Protein AF-A0A947GTU7-F1 (afdb_monomer_lite)

Foldseek 3Di:
DDDDPDDDDDPDLVVQVVCVLVVVDDGDDDCLVCVVCCVVVSDPDDVVVCVVCPDPDDDDDDDDPPDDDPVVVVVVVVVVVVVVVSVVVVVVVVVVVVVVVVVVVVVVVVVPDD

pLDDT: mean 80.49, std 14.53, range [40.09, 96.19]

Secondary structure (DSSP, 8-state):
-PPPS-----SSHHHHHHHHHTTS------HHHHHHHHHTTSS---HHHHHHT-----------SS---HHHHHHHHHHHHHHHHHHHHHHHHHHHHHHHHHHHHHHHHHTS--

Sequence (114 aa):
AVRPRSIMRFNQYEQVIQAALAGQGVALGRVALVEPMLADGRLAALPHFMAEHAADAAYWLIRTPTETHLDVDAVVVWIRREAAQLVTAMEVQAAEQSASRSVEASSARGRRKR

Structure (mmCIF, N/CA/C/O backbone):
data_AF-A0A947GTU7-F1
#
_entry.id   AF-A0A947GTU7-F1
#
loop_
_atom_site.group_PDB
_atom_site.id
_atom_site.type_symbol
_atom_site.label_atom_id
_atom_site.label_alt_id
_atom_site.label_comp_id
_atom_site.label_asym_id
_atom_site.label_entity_id
_atom_site.label_seq_id
_atom_site.pdbx_PDB_ins_code
_atom_site.Cartn_x
_atom_site.Cartn_y
_atom_site.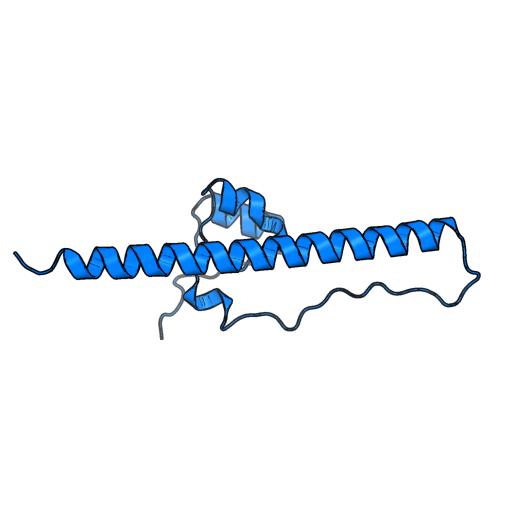Cartn_z
_atom_site.occupancy
_atom_site.B_iso_or_equiv
_atom_site.auth_seq_id
_atom_site.auth_comp_id
_atom_site.auth_asym_id
_atom_site.auth_atom_id
_atom_site.pdbx_PDB_model_num
ATOM 1 N N . ALA A 1 1 ? 1.975 6.499 27.153 1.00 60.81 1 ALA A N 1
ATOM 2 C CA . ALA A 1 1 ? 2.205 5.622 25.986 1.00 60.81 1 ALA A CA 1
ATOM 3 C C . ALA A 1 1 ? 1.382 4.348 26.150 1.00 60.81 1 ALA A C 1
ATOM 5 O O . ALA A 1 1 ? 1.500 3.704 27.187 1.00 60.81 1 ALA A O 1
ATOM 6 N N . VAL A 1 2 ? 0.522 4.017 25.183 1.00 73.75 2 VAL A N 1
ATOM 7 C CA . VAL A 1 2 ? -0.229 2.748 25.173 1.00 73.75 2 VAL A CA 1
ATOM 8 C C . VAL A 1 2 ? 0.730 1.634 24.747 1.00 73.75 2 VAL A C 1
ATOM 10 O O . VAL A 1 2 ? 1.451 1.798 23.768 1.00 73.75 2 VAL A O 1
ATOM 13 N N . ARG A 1 3 ? 0.781 0.522 25.491 1.00 75.06 3 ARG A N 1
ATOM 14 C CA . ARG A 1 3 ? 1.582 -0.660 25.129 1.00 75.06 3 ARG A CA 1
ATOM 15 C C . ARG A 1 3 ? 0.668 -1.740 24.541 1.00 75.06 3 ARG A C 1
ATOM 17 O O . ARG A 1 3 ? -0.412 -1.953 25.096 1.00 75.06 3 ARG A O 1
ATOM 24 N N . PRO A 1 4 ? 1.063 -2.419 23.450 1.00 81.06 4 PRO A N 1
ATOM 25 C CA . PRO A 1 4 ? 0.254 -3.487 22.876 1.00 81.06 4 PRO A CA 1
ATOM 26 C C . PRO A 1 4 ? 0.150 -4.661 23.855 1.00 81.06 4 PRO A C 1
ATOM 28 O O . PRO A 1 4 ? 1.131 -5.027 24.501 1.00 81.06 4 PRO A O 1
ATOM 31 N N . ARG A 1 5 ? -1.041 -5.267 23.953 1.00 86.25 5 ARG A N 1
ATOM 32 C CA . ARG A 1 5 ? -1.283 -6.450 24.800 1.00 86.25 5 ARG A CA 1
ATOM 33 C C . ARG A 1 5 ? -0.507 -7.678 24.305 1.00 86.25 5 ARG A C 1
ATOM 35 O O . ARG A 1 5 ? -0.093 -8.499 25.113 1.00 86.25 5 ARG A O 1
ATOM 42 N N . SER A 1 6 ? -0.333 -7.805 22.991 1.00 88.75 6 SER A N 1
ATOM 43 C CA . SER A 1 6 ? 0.449 -8.851 22.327 1.00 88.75 6 SER A CA 1
ATOM 44 C C . SER A 1 6 ? 0.859 -8.373 20.929 1.00 88.75 6 SER A C 1
ATOM 46 O O . SER A 1 6 ? 0.208 -7.489 20.371 1.00 88.75 6 SER A O 1
ATOM 48 N N . ILE A 1 7 ? 1.932 -8.941 20.369 1.00 90.81 7 ILE A N 1
ATOM 49 C CA . ILE A 1 7 ? 2.386 -8.689 18.994 1.00 90.81 7 ILE A CA 1
ATOM 50 C C . ILE A 1 7 ? 2.504 -10.032 18.277 1.00 90.81 7 ILE A C 1
ATOM 52 O O . ILE A 1 7 ? 3.359 -10.848 18.623 1.00 90.81 7 ILE A O 1
ATOM 56 N N . MET A 1 8 ? 1.682 -10.230 17.248 1.00 92.00 8 MET A N 1
ATOM 57 C CA . MET A 1 8 ? 1.758 -11.388 16.361 1.00 92.00 8 MET A CA 1
ATOM 58 C C . MET A 1 8 ? 2.678 -11.070 15.181 1.00 92.00 8 MET A C 1
ATOM 60 O O . MET A 1 8 ? 2.602 -9.984 14.608 1.00 92.00 8 MET A O 1
ATOM 64 N N . ARG A 1 9 ? 3.571 -11.999 14.835 1.00 92.38 9 ARG A N 1
ATOM 65 C CA . ARG A 1 9 ? 4.507 -11.845 13.718 1.00 92.38 9 ARG A CA 1
ATOM 66 C C . ARG A 1 9 ? 4.266 -12.939 12.700 1.00 92.38 9 ARG A C 1
ATOM 68 O O . ARG A 1 9 ? 4.188 -14.110 13.057 1.00 92.38 9 ARG A O 1
ATOM 75 N N . PHE A 1 10 ? 4.206 -12.532 11.445 1.00 93.12 10 PHE A N 1
ATOM 76 C CA . PHE A 1 10 ? 4.075 -13.420 10.305 1.00 93.12 10 PHE A CA 1
ATOM 77 C C . PHE A 1 10 ? 5.218 -13.164 9.336 1.00 93.12 10 PHE A C 1
ATOM 79 O O . PHE A 1 10 ? 5.738 -12.052 9.262 1.00 93.12 10 PHE A O 1
ATOM 86 N N . ASN A 1 11 ? 5.592 -14.197 8.587 1.00 92.50 11 ASN A N 1
ATOM 87 C CA . ASN A 1 11 ? 6.597 -14.073 7.534 1.00 92.50 11 ASN A CA 1
ATOM 88 C C . ASN A 1 11 ? 5.987 -13.577 6.212 1.00 92.50 11 ASN A C 1
ATOM 90 O O . ASN A 1 11 ? 6.698 -13.095 5.340 1.00 92.50 11 ASN A O 1
ATOM 94 N N . GLN A 1 12 ? 4.669 -13.719 6.049 1.00 93.50 12 GLN A N 1
ATOM 95 C CA . GLN A 1 12 ? 3.963 -13.369 4.823 1.00 93.50 12 GLN A CA 1
ATOM 96 C C . GLN A 1 12 ? 2.982 -12.234 5.078 1.00 93.50 12 GLN A C 1
ATOM 98 O O . GLN A 1 12 ? 2.211 -12.274 6.038 1.00 93.50 12 GLN A O 1
ATOM 103 N N . TYR A 1 13 ? 2.985 -11.247 4.185 1.00 92.00 13 TYR A N 1
ATOM 104 C CA . TYR A 1 13 ? 2.106 -10.083 4.278 1.00 92.00 13 TYR A CA 1
ATOM 105 C C . TYR A 1 13 ? 0.624 -10.481 4.295 1.00 92.00 13 TYR A C 1
ATOM 107 O O . TYR A 1 13 ? -0.127 -10.021 5.152 1.00 92.00 13 TYR A O 1
ATOM 115 N N . GLU A 1 14 ? 0.230 -11.421 3.434 1.00 92.88 14 GLU A N 1
ATOM 116 C CA . GLU A 1 14 ? -1.143 -11.935 3.374 1.00 92.88 14 GLU A CA 1
ATOM 117 C C . GLU A 1 14 ? -1.631 -12.473 4.723 1.00 92.88 14 GLU A C 1
ATOM 119 O O . GLU A 1 14 ? -2.753 -12.197 5.133 1.00 92.88 14 GLU A O 1
ATOM 124 N N . GLN A 1 15 ? -0.779 -13.177 5.474 1.00 95.19 15 GLN A N 1
ATOM 125 C CA . GLN A 1 15 ? -1.158 -13.711 6.786 1.00 95.19 15 GLN A CA 1
ATOM 126 C C . GLN A 1 15 ? -1.457 -12.595 7.797 1.00 95.19 15 GLN A C 1
ATOM 128 O O . GLN A 1 15 ? -2.381 -12.728 8.598 1.00 95.19 15 GLN A O 1
ATOM 133 N N . VAL A 1 16 ? -0.723 -11.477 7.727 1.00 95.12 16 VAL A N 1
ATOM 134 C CA . VAL A 1 16 ? -0.983 -10.288 8.554 1.00 95.12 16 VAL A CA 1
ATOM 135 C C . VAL A 1 16 ? -2.364 -9.712 8.234 1.00 95.12 16 VAL A C 1
ATOM 137 O O . VAL A 1 16 ? -3.136 -9.408 9.144 1.00 95.12 16 VAL A O 1
ATOM 140 N N . ILE A 1 17 ? -2.693 -9.587 6.945 1.00 94.88 17 ILE A N 1
ATOM 141 C CA . ILE A 1 17 ? -3.969 -9.017 6.498 1.00 94.88 17 ILE A CA 1
ATOM 142 C C . ILE A 1 17 ? -5.140 -9.934 6.843 1.00 94.88 17 ILE A C 1
ATOM 144 O O . ILE A 1 17 ? -6.141 -9.463 7.378 1.00 94.88 17 ILE A O 1
ATOM 148 N N . GLN A 1 18 ? -5.001 -11.244 6.638 1.00 94.94 18 GLN A N 1
ATOM 149 C CA . GLN A 1 18 ? -6.029 -12.210 7.025 1.00 94.94 18 GLN A CA 1
ATOM 150 C C . GLN A 1 18 ? -6.276 -12.217 8.538 1.00 94.94 18 GLN A C 1
ATOM 152 O O . GLN A 1 18 ? -7.425 -12.285 8.967 1.00 94.94 18 GLN A O 1
ATOM 157 N N . ALA A 1 19 ? -5.234 -12.074 9.363 1.00 95.44 19 ALA A N 1
ATOM 158 C CA . ALA A 1 19 ? -5.404 -11.954 10.810 1.00 95.44 19 ALA A CA 1
ATOM 159 C C . ALA A 1 19 ? -6.189 -10.686 11.198 1.00 95.44 19 ALA A C 1
ATOM 161 O O . ALA A 1 19 ? -7.057 -10.743 12.071 1.00 95.44 19 ALA A O 1
ATOM 162 N N . ALA A 1 20 ? -5.930 -9.557 10.528 1.00 95.56 20 ALA A N 1
ATOM 163 C CA . ALA A 1 20 ? -6.670 -8.314 10.744 1.00 95.56 20 ALA A CA 1
ATOM 164 C C . ALA A 1 20 ? -8.144 -8.448 10.333 1.00 95.56 20 ALA A C 1
ATOM 166 O O . ALA A 1 20 ? -9.032 -8.104 11.110 1.00 95.56 20 ALA A O 1
ATOM 167 N N . LEU A 1 21 ? -8.401 -9.024 9.155 1.00 95.19 21 LEU A N 1
ATOM 168 C CA . LEU A 1 21 ? -9.751 -9.324 8.667 1.00 95.19 21 LEU A CA 1
ATOM 169 C C . LEU A 1 21 ? -10.512 -10.271 9.606 1.00 95.19 21 LEU A C 1
ATOM 171 O O . LEU A 1 21 ? -11.710 -10.110 9.807 1.00 95.19 21 LEU A O 1
ATOM 175 N N . ALA A 1 22 ? -9.816 -11.233 10.217 1.00 95.62 22 ALA A N 1
ATOM 176 C CA . ALA A 1 22 ? -10.372 -12.151 11.209 1.00 95.62 22 ALA A CA 1
ATOM 177 C C . ALA A 1 22 ? -10.545 -11.525 12.610 1.00 95.62 22 ALA A C 1
ATOM 179 O O . ALA A 1 22 ? -10.849 -12.238 13.568 1.00 95.62 22 ALA A O 1
ATOM 180 N N . GLY A 1 23 ? -10.315 -10.216 12.763 1.00 93.81 23 GLY A N 1
ATOM 181 C CA . GLY A 1 23 ? -10.504 -9.497 14.023 1.00 93.81 23 GLY A CA 1
ATOM 182 C C . GLY A 1 23 ? -9.439 -9.778 15.086 1.00 93.81 23 GLY A C 1
ATOM 183 O O . GLY A 1 23 ? -9.651 -9.474 16.258 1.00 93.81 23 GLY A O 1
ATOM 184 N N . GLN A 1 24 ? -8.283 -10.336 14.712 1.00 93.62 24 GLN A N 1
ATOM 185 C CA . GLN A 1 24 ? -7.197 -10.644 15.655 1.00 93.62 24 GLN A CA 1
ATOM 186 C C . GLN A 1 24 ? -6.419 -9.398 16.114 1.00 93.62 24 GLN A C 1
ATOM 188 O O . GLN A 1 24 ? -5.531 -9.498 16.961 1.00 93.62 24 GLN A O 1
ATOM 193 N N . GLY A 1 25 ? -6.738 -8.216 15.577 1.00 92.25 25 GLY A N 1
ATOM 194 C CA . GLY A 1 25 ? -6.172 -6.943 16.007 1.00 92.25 25 GLY A CA 1
ATOM 195 C C . GLY A 1 25 ? -5.991 -5.953 14.862 1.00 92.25 25 GLY A C 1
ATOM 196 O O . GLY A 1 25 ? -6.721 -5.975 13.875 1.00 92.25 25 GLY A O 1
ATOM 197 N N . VAL A 1 26 ? -4.999 -5.077 15.018 1.00 91.88 26 VAL A N 1
ATOM 198 C CA . VAL A 1 26 ? -4.610 -4.072 14.021 1.00 91.88 26 VAL A CA 1
ATOM 199 C C . VAL A 1 26 ? -3.366 -4.535 13.270 1.00 91.88 26 VAL A C 1
ATOM 201 O O . VAL A 1 26 ? -2.454 -5.110 13.865 1.00 91.88 26 VAL A O 1
ATOM 204 N N . ALA A 1 27 ? -3.320 -4.265 11.969 1.00 92.25 27 ALA A N 1
ATOM 205 C CA . ALA A 1 27 ? -2.194 -4.601 11.108 1.00 92.25 27 ALA A CA 1
ATOM 206 C C . ALA A 1 27 ? -1.534 -3.342 10.548 1.00 92.25 27 ALA A C 1
ATOM 208 O O . ALA A 1 27 ? -2.212 -2.384 10.177 1.00 92.25 27 ALA A O 1
ATOM 209 N N . LEU A 1 28 ? -0.207 -3.380 10.427 1.00 88.94 28 LEU A N 1
ATOM 210 C CA . LEU A 1 28 ? 0.517 -2.433 9.590 1.00 88.94 28 LEU A CA 1
ATOM 211 C C . LEU A 1 28 ? 0.406 -2.909 8.137 1.00 88.94 28 LEU A C 1
ATOM 213 O O . LEU A 1 28 ? 0.926 -3.967 7.780 1.00 88.94 28 LEU A O 1
ATOM 217 N N . GLY A 1 29 ? -0.325 -2.150 7.325 1.00 87.25 29 GLY A N 1
ATOM 218 C CA . GLY A 1 29 ? -0.656 -2.497 5.947 1.00 87.25 29 GLY A CA 1
ATOM 219 C C . GLY A 1 29 ? -0.110 -1.498 4.934 1.00 87.25 29 GLY A C 1
ATOM 220 O O . GLY A 1 29 ? 0.245 -0.370 5.266 1.00 87.25 29 GLY A O 1
ATOM 221 N N . ARG A 1 30 ? -0.077 -1.920 3.673 1.00 87.00 30 ARG A N 1
ATOM 222 C CA . ARG A 1 30 ? 0.275 -1.093 2.526 1.00 87.00 30 ARG A CA 1
ATOM 223 C C . ARG A 1 30 ? -1.020 -0.723 1.835 1.00 87.00 30 ARG A C 1
ATOM 225 O O . ARG A 1 30 ? -1.667 -1.603 1.281 1.00 87.00 30 ARG A O 1
ATOM 232 N N . VAL A 1 31 ? -1.389 0.555 1.892 1.00 85.31 31 VAL A N 1
ATOM 233 C CA . VAL A 1 31 ? -2.709 1.037 1.450 1.00 85.31 31 VAL A CA 1
ATOM 234 C C . VAL A 1 31 ? -3.056 0.529 0.049 1.00 85.31 31 VAL A C 1
ATOM 236 O O . VAL A 1 31 ? -4.117 -0.052 -0.121 1.00 85.31 31 VAL A O 1
ATOM 239 N N . ALA A 1 32 ? -2.119 0.608 -0.900 1.00 83.44 32 ALA A N 1
ATOM 240 C CA . ALA A 1 32 ? -2.318 0.134 -2.273 1.00 83.44 32 ALA A CA 1
ATOM 241 C C . ALA A 1 32 ? -2.714 -1.354 -2.400 1.00 83.44 32 ALA A C 1
ATOM 243 O O . ALA A 1 32 ? -3.321 -1.734 -3.391 1.00 83.44 32 ALA A O 1
ATOM 244 N N . LEU A 1 33 ? -2.374 -2.205 -1.425 1.00 87.94 33 LEU A N 1
ATOM 245 C CA . LEU A 1 33 ? -2.693 -3.640 -1.451 1.00 87.94 33 LEU A CA 1
ATOM 246 C C . LEU A 1 33 ? -4.002 -3.980 -0.731 1.00 87.94 33 LEU A C 1
ATOM 248 O O . LEU A 1 33 ? -4.559 -5.051 -0.949 1.00 87.94 33 LEU A O 1
ATOM 252 N N . VAL A 1 34 ? -4.478 -3.095 0.144 1.00 91.00 34 VAL A N 1
ATOM 253 C CA . VAL A 1 34 ? -5.692 -3.311 0.948 1.00 91.00 34 VAL A CA 1
ATOM 254 C C . VAL A 1 34 ? -6.822 -2.358 0.573 1.00 91.00 34 VAL A C 1
ATOM 256 O O . VAL A 1 34 ? -7.869 -2.393 1.210 1.00 91.00 34 VAL A O 1
ATOM 259 N N . GLU A 1 35 ? -6.628 -1.527 -0.452 1.00 88.94 35 GLU A N 1
ATOM 260 C CA . GLU A 1 35 ? -7.602 -0.540 -0.919 1.00 88.94 35 GLU A CA 1
ATOM 261 C C . GLU A 1 35 ? -8.991 -1.150 -1.155 1.00 88.94 35 GLU A C 1
ATOM 263 O O . GLU A 1 35 ? -9.930 -0.638 -0.544 1.00 88.94 35 GLU A O 1
ATOM 268 N N . PRO A 1 36 ? -9.151 -2.301 -1.842 1.00 89.50 36 PRO A N 1
ATOM 269 C CA . PRO A 1 36 ? -10.483 -2.866 -2.049 1.00 89.50 36 PRO A CA 1
ATOM 270 C C . PRO A 1 36 ? -11.153 -3.265 -0.731 1.00 89.50 36 PRO A C 1
ATOM 272 O O . PRO A 1 36 ? -12.352 -3.111 -0.544 1.00 89.50 36 PRO A O 1
ATOM 275 N N . MET A 1 37 ? -10.365 -3.732 0.241 1.00 92.69 37 MET A N 1
ATOM 276 C CA . MET A 1 37 ? -10.874 -4.106 1.562 1.00 92.69 37 MET A CA 1
ATOM 277 C C . MET A 1 37 ? -11.258 -2.884 2.404 1.00 92.69 37 MET A C 1
ATOM 279 O O . MET A 1 37 ? -12.138 -2.993 3.257 1.00 92.69 37 MET A O 1
ATOM 283 N N . LEU A 1 38 ? -10.592 -1.745 2.189 1.00 90.69 38 LEU A N 1
ATOM 284 C CA . LEU A 1 38 ? -10.954 -0.464 2.793 1.00 90.69 38 LEU A CA 1
ATOM 285 C C . LEU A 1 38 ? -12.226 0.098 2.146 1.00 90.69 38 LEU A C 1
ATOM 287 O O . LEU A 1 38 ? -13.118 0.536 2.868 1.00 90.69 38 LEU A O 1
ATOM 291 N N . ALA A 1 39 ? -12.328 0.035 0.816 1.00 88.50 39 ALA A N 1
ATOM 292 C CA . ALA A 1 39 ? -13.505 0.459 0.060 1.00 88.50 39 ALA A CA 1
ATOM 293 C C . ALA A 1 39 ? -14.752 -0.357 0.443 1.00 88.50 39 ALA A C 1
ATOM 295 O O . ALA A 1 39 ? -15.816 0.211 0.681 1.00 88.50 39 ALA A O 1
ATOM 296 N N . ASP A 1 40 ? -14.594 -1.672 0.614 1.00 92.19 40 ASP A N 1
ATOM 297 C CA . ASP A 1 40 ? -15.654 -2.584 1.059 1.00 92.19 40 ASP A CA 1
ATOM 298 C C . ASP A 1 40 ? -15.990 -2.454 2.561 1.00 92.19 40 ASP A C 1
ATOM 300 O O . ASP A 1 40 ? -16.892 -3.130 3.059 1.00 92.19 40 ASP A O 1
ATOM 304 N N . GLY A 1 41 ? -15.235 -1.659 3.330 1.00 91.38 41 GLY A N 1
ATOM 305 C CA . GLY A 1 41 ? -15.404 -1.517 4.783 1.00 91.38 41 GLY A CA 1
ATOM 306 C C . GLY A 1 41 ? -15.022 -2.759 5.599 1.00 91.38 41 GLY A C 1
ATOM 307 O O . GLY A 1 41 ? -15.290 -2.826 6.800 1.00 91.38 41 GLY A O 1
ATOM 308 N N . ARG A 1 42 ? -14.378 -3.751 4.973 1.00 94.06 42 ARG A N 1
ATOM 309 C CA . ARG A 1 42 ? -13.853 -4.957 5.638 1.00 94.06 42 ARG A CA 1
ATOM 310 C C . ARG A 1 42 ? -12.640 -4.644 6.511 1.00 94.06 42 ARG A C 1
ATOM 312 O O . ARG A 1 42 ? -12.377 -5.349 7.482 1.00 94.06 42 ARG A O 1
ATOM 319 N N . LEU A 1 43 ? -11.902 -3.598 6.155 1.00 94.69 43 LEU A N 1
ATOM 320 C CA . LEU A 1 43 ? -10.861 -2.984 6.966 1.00 94.69 43 LEU A CA 1
ATOM 321 C C . LEU A 1 43 ? -11.187 -1.506 7.174 1.00 94.69 43 LEU A C 1
ATOM 323 O O . LEU A 1 43 ? -11.829 -0.872 6.342 1.00 94.69 43 LEU A O 1
ATOM 327 N N . ALA A 1 44 ? -10.679 -0.948 8.269 1.00 92.56 44 ALA A N 1
ATOM 328 C CA . ALA A 1 44 ? -10.735 0.481 8.538 1.00 92.56 44 ALA A CA 1
ATOM 329 C C . ALA A 1 44 ? -9.316 1.018 8.745 1.00 92.56 44 ALA A C 1
ATOM 331 O O . ALA A 1 44 ? -8.545 0.480 9.545 1.00 92.56 44 ALA A O 1
ATOM 332 N N . ALA A 1 45 ? -8.970 2.090 8.034 1.00 89.19 45 ALA A N 1
ATOM 333 C CA . ALA A 1 45 ? -7.709 2.786 8.245 1.00 89.19 45 ALA A CA 1
ATOM 334 C C . ALA A 1 45 ? -7.744 3.551 9.578 1.00 89.19 45 ALA A C 1
ATOM 336 O O . ALA A 1 45 ? -8.764 4.137 9.939 1.00 89.19 45 ALA A O 1
ATOM 337 N N . LEU A 1 46 ? -6.621 3.575 10.302 1.00 87.19 46 LEU A N 1
ATOM 338 C CA . LEU A 1 46 ? -6.462 4.352 11.535 1.00 87.19 46 LEU A CA 1
ATOM 339 C C . LEU A 1 46 ? -5.699 5.652 11.224 1.00 87.19 46 LEU A C 1
ATOM 341 O O . LEU A 1 46 ? -4.466 5.638 11.191 1.00 87.19 46 LEU A O 1
ATOM 345 N N . PRO A 1 47 ? -6.382 6.796 11.015 1.00 74.88 47 PRO A N 1
ATOM 346 C CA . PRO A 1 47 ? -5.777 7.968 10.374 1.00 74.88 47 PRO A CA 1
ATOM 347 C C . PRO A 1 47 ? -4.657 8.606 11.194 1.00 74.88 47 PRO A C 1
ATOM 349 O O . PRO A 1 47 ? -3.732 9.184 10.635 1.00 74.88 47 PRO A O 1
ATOM 352 N N . HIS A 1 48 ? -4.734 8.496 12.523 1.00 72.44 48 HIS A N 1
ATOM 353 C CA . HIS A 1 48 ? -3.722 9.043 13.426 1.00 72.44 48 HIS A CA 1
ATOM 354 C C . HIS A 1 48 ? -2.340 8.416 13.196 1.00 72.44 48 HIS A C 1
ATOM 356 O O . HIS A 1 48 ? -1.336 9.099 13.332 1.00 72.44 48 HIS A O 1
ATOM 362 N N . PHE A 1 49 ? -2.293 7.149 12.775 1.00 70.19 49 PHE A N 1
ATOM 363 C CA . PHE A 1 49 ? -1.041 6.424 12.575 1.00 70.19 49 PHE A CA 1
ATOM 364 C C . PHE A 1 49 ? -0.527 6.480 11.131 1.00 70.19 49 PHE A C 1
ATOM 366 O O . PHE A 1 49 ? 0.622 6.119 10.899 1.00 70.19 49 PHE A O 1
ATOM 373 N N . MET A 1 50 ? -1.335 6.945 10.171 1.00 67.00 50 MET A N 1
ATOM 374 C CA . MET A 1 50 ? -0.973 6.953 8.747 1.00 67.00 50 MET A CA 1
ATOM 375 C C . MET A 1 50 ? 0.103 7.997 8.413 1.00 67.00 50 MET A C 1
ATOM 377 O O . MET A 1 50 ? 1.030 7.690 7.674 1.00 67.00 50 MET A O 1
ATOM 381 N N . ALA A 1 51 ? 0.005 9.211 8.968 1.00 61.94 51 ALA A N 1
ATOM 382 C CA . ALA A 1 51 ? 0.949 10.296 8.676 1.00 61.94 51 ALA A CA 1
ATOM 383 C C . ALA A 1 51 ? 2.282 10.151 9.430 1.00 61.94 51 ALA A C 1
ATOM 385 O O . ALA A 1 51 ? 3.334 10.489 8.900 1.00 61.94 51 ALA A O 1
ATOM 386 N N . GLU A 1 52 ? 2.242 9.626 10.657 1.00 58.00 52 GLU A N 1
ATOM 387 C CA . GLU A 1 52 ? 3.431 9.483 11.510 1.00 58.00 52 GLU A CA 1
ATOM 388 C C . GLU A 1 52 ? 4.328 8.302 11.107 1.00 58.00 52 GLU A C 1
ATOM 390 O O . GLU A 1 52 ? 5.500 8.272 11.467 1.00 58.00 52 GLU A O 1
ATOM 395 N N . HIS A 1 53 ? 3.789 7.335 10.357 1.00 59.25 53 HIS A N 1
ATOM 396 C CA . HIS A 1 53 ? 4.488 6.100 9.984 1.00 59.25 53 HIS A CA 1
ATOM 397 C C . HIS A 1 53 ? 4.567 5.911 8.467 1.00 59.25 53 HIS A C 1
ATOM 399 O O . HIS A 1 53 ? 4.622 4.773 7.992 1.00 59.25 53 HIS A O 1
ATOM 405 N N . ALA A 1 54 ? 4.552 7.003 7.695 1.00 62.94 54 ALA A N 1
ATOM 406 C CA . ALA A 1 54 ? 4.857 6.932 6.273 1.00 62.94 54 ALA A CA 1
ATOM 407 C C . ALA A 1 54 ? 6.263 6.333 6.117 1.00 62.94 54 ALA A C 1
ATOM 409 O O . ALA A 1 54 ? 7.254 6.918 6.543 1.00 62.94 54 ALA A O 1
ATOM 410 N N . ALA A 1 55 ? 6.335 5.109 5.598 1.00 63.88 55 ALA A N 1
ATOM 411 C CA . ALA A 1 55 ? 7.603 4.425 5.422 1.00 63.88 55 ALA A CA 1
ATOM 412 C C . ALA A 1 55 ? 8.391 5.094 4.288 1.00 63.88 55 ALA A C 1
ATOM 414 O O . ALA A 1 55 ? 7.841 5.285 3.206 1.00 63.88 55 ALA A O 1
ATOM 415 N N . ASP A 1 56 ? 9.696 5.307 4.479 1.00 68.62 56 ASP A N 1
ATOM 416 C CA . ASP A 1 56 ? 10.644 5.734 3.428 1.00 68.62 56 ASP A CA 1
ATOM 417 C C . ASP A 1 56 ? 10.861 4.663 2.328 1.00 68.62 56 ASP A C 1
ATOM 419 O O . ASP A 1 56 ? 11.828 4.691 1.565 1.00 68.62 56 ASP A O 1
ATOM 423 N N . ALA A 1 57 ? 9.986 3.659 2.253 1.00 71.94 57 ALA A N 1
ATOM 424 C CA . ALA A 1 57 ? 10.094 2.552 1.322 1.00 71.94 57 ALA A CA 1
ATOM 425 C C . ALA A 1 57 ? 9.516 2.942 -0.045 1.00 71.94 57 ALA A C 1
ATOM 427 O O . ALA A 1 57 ? 8.316 3.172 -0.186 1.00 71.94 57 ALA A O 1
ATOM 428 N N . 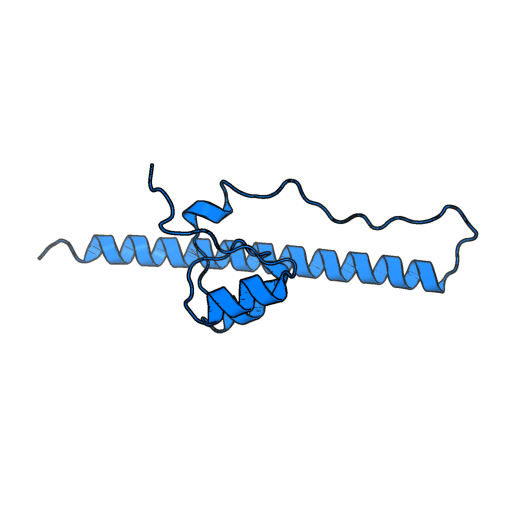ALA A 1 58 ? 10.370 2.934 -1.067 1.00 82.56 58 ALA A N 1
ATOM 429 C CA . ALA A 1 58 ? 10.002 3.192 -2.454 1.00 82.56 58 ALA A CA 1
ATOM 430 C C . ALA A 1 58 ? 10.260 1.970 -3.347 1.00 82.56 58 ALA A C 1
ATOM 432 O O . ALA A 1 58 ? 11.083 1.105 -3.041 1.00 82.56 58 ALA A O 1
ATOM 433 N N . TYR A 1 59 ? 9.567 1.925 -4.482 1.00 84.81 59 TYR A N 1
ATOM 434 C CA . TYR A 1 59 ? 9.815 0.950 -5.537 1.00 84.81 59 TYR A CA 1
ATOM 435 C C . TYR A 1 59 ? 10.692 1.540 -6.633 1.00 84.81 59 TYR A C 1
ATOM 437 O O . TYR A 1 59 ? 10.484 2.672 -7.062 1.00 84.81 59 TYR A O 1
ATOM 445 N N . TRP A 1 60 ? 11.636 0.738 -7.120 1.00 90.19 60 TRP A N 1
ATOM 446 C CA . TRP A 1 60 ? 12.578 1.135 -8.159 1.00 90.19 60 TRP A CA 1
ATOM 447 C C . TRP A 1 60 ? 12.411 0.232 -9.375 1.00 90.19 60 TRP A C 1
ATOM 449 O O . TRP A 1 60 ? 12.489 -0.991 -9.265 1.00 90.19 60 TRP A O 1
ATOM 459 N N . LEU A 1 61 ? 12.204 0.839 -10.542 1.00 91.25 61 LEU A N 1
ATOM 460 C CA . LEU A 1 61 ? 12.232 0.136 -11.820 1.00 91.25 61 LEU A CA 1
ATOM 461 C C . LEU A 1 61 ? 13.662 0.172 -12.361 1.00 91.25 61 LEU A C 1
ATOM 463 O O . LEU A 1 61 ? 14.093 1.174 -12.934 1.00 91.25 61 LEU A O 1
ATOM 467 N N . ILE A 1 62 ? 14.405 -0.908 -12.132 1.00 90.31 62 ILE A N 1
ATOM 468 C CA . ILE A 1 62 ? 15.816 -1.015 -12.512 1.00 90.31 62 ILE A CA 1
ATOM 469 C C . ILE A 1 62 ? 15.914 -1.579 -13.928 1.00 90.31 62 ILE A C 1
ATOM 471 O O . ILE A 1 62 ? 15.306 -2.600 -14.241 1.00 90.31 62 ILE A O 1
ATOM 475 N N . ARG A 1 63 ? 16.702 -0.916 -14.780 1.00 86.69 63 ARG A N 1
ATOM 476 C CA . ARG A 1 63 ? 17.025 -1.390 -16.128 1.00 86.69 63 ARG A CA 1
ATOM 477 C C . ARG A 1 63 ? 18.489 -1.783 -16.205 1.00 86.69 63 ARG A C 1
ATOM 479 O O . ARG A 1 63 ? 19.356 -1.026 -15.771 1.00 86.69 63 ARG A O 1
ATOM 486 N N . THR A 1 64 ? 18.756 -2.934 -16.804 1.00 84.06 64 THR A N 1
ATOM 487 C CA . THR A 1 64 ? 20.115 -3.319 -17.177 1.00 84.06 64 THR A CA 1
ATOM 488 C C . THR A 1 64 ? 20.529 -2.524 -18.420 1.00 84.06 64 THR A C 1
ATOM 490 O O . THR A 1 64 ? 19.715 -2.398 -19.333 1.00 84.06 64 THR A O 1
ATOM 493 N N . PRO A 1 65 ? 21.766 -2.004 -18.501 1.00 75.06 65 PRO A N 1
ATOM 494 C CA . PRO A 1 65 ? 22.246 -1.230 -19.653 1.00 75.06 65 PRO A CA 1
ATOM 495 C C . PRO A 1 65 ? 22.488 -2.059 -20.932 1.00 75.06 65 PRO A C 1
ATOM 497 O O . PRO A 1 65 ? 23.1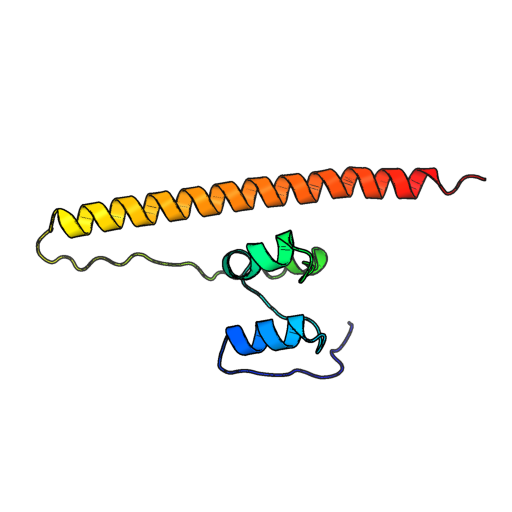58 -1.586 -21.845 1.00 75.06 65 PRO A O 1
ATOM 500 N N . THR A 1 66 ? 21.990 -3.296 -21.008 1.00 76.19 66 THR A N 1
ATOM 501 C CA . THR A 1 66 ? 22.075 -4.107 -22.228 1.00 76.19 66 THR A CA 1
ATOM 502 C C . THR A 1 66 ? 21.099 -3.599 -23.287 1.00 76.19 66 THR A C 1
ATOM 504 O O . THR A 1 66 ? 20.206 -2.808 -22.992 1.00 76.19 66 THR A O 1
ATOM 507 N N . GLU A 1 67 ? 21.290 -4.077 -24.513 1.00 74.12 67 GLU A N 1
ATOM 508 C CA . GLU A 1 67 ? 20.558 -3.720 -25.728 1.00 74.12 67 GLU A CA 1
ATOM 509 C C . GLU A 1 67 ? 19.066 -3.405 -25.505 1.00 74.12 67 GLU A C 1
ATOM 511 O O . GLU A 1 67 ? 18.317 -4.158 -24.875 1.00 74.12 67 GLU A O 1
ATOM 516 N N . THR A 1 68 ? 18.646 -2.241 -26.002 1.00 73.75 68 THR A N 1
ATOM 517 C CA . THR A 1 68 ? 17.284 -1.734 -25.849 1.00 73.75 68 THR A CA 1
ATOM 518 C C . THR A 1 68 ? 16.321 -2.543 -26.716 1.00 73.75 68 THR A C 1
ATOM 520 O O . THR A 1 68 ? 16.395 -2.496 -27.942 1.00 73.75 68 THR A O 1
ATOM 523 N N . HIS A 1 69 ? 15.378 -3.243 -26.085 1.00 85.94 69 HIS A N 1
ATOM 524 C CA . HIS A 1 69 ? 14.281 -3.923 -26.772 1.00 85.94 69 HIS A CA 1
ATOM 525 C C . HIS A 1 69 ? 13.008 -3.073 -26.737 1.00 85.94 69 HIS A C 1
ATOM 527 O O . HIS A 1 69 ? 12.560 -2.676 -25.660 1.00 85.94 69 HIS A O 1
ATOM 533 N N . LEU A 1 70 ? 12.391 -2.860 -27.904 1.00 88.12 70 LEU A N 1
ATOM 534 C CA . LEU A 1 70 ? 11.143 -2.094 -28.037 1.00 88.12 70 LEU A CA 1
ATOM 535 C C . LEU A 1 70 ? 10.018 -2.647 -27.145 1.00 88.12 70 LEU A C 1
ATOM 537 O O . LEU A 1 70 ? 9.287 -1.874 -26.529 1.00 88.12 70 LEU A O 1
ATOM 541 N N . ASP A 1 71 ? 9.927 -3.972 -27.005 1.00 91.25 71 ASP A N 1
ATOM 542 C CA . ASP A 1 71 ? 8.933 -4.619 -26.139 1.00 91.25 71 ASP A CA 1
ATOM 543 C C . ASP A 1 71 ? 9.164 -4.299 -24.655 1.00 91.25 71 ASP A C 1
ATOM 545 O O . ASP A 1 71 ? 8.222 -4.049 -23.902 1.00 91.25 71 ASP A O 1
ATOM 549 N N . VAL A 1 72 ? 10.429 -4.245 -24.226 1.00 90.50 72 VAL A N 1
ATOM 550 C CA . VAL A 1 72 ? 10.790 -3.882 -22.848 1.00 90.50 72 VAL A CA 1
ATOM 551 C C . VAL A 1 72 ? 10.459 -2.417 -22.583 1.00 90.50 72 VAL A C 1
ATOM 553 O O . VAL A 1 72 ? 9.911 -2.096 -21.529 1.00 90.50 72 VAL A O 1
ATOM 556 N N . ASP A 1 73 ? 10.741 -1.526 -23.534 1.00 91.00 73 ASP A N 1
ATOM 557 C CA . ASP A 1 73 ? 10.393 -0.109 -23.415 1.00 91.00 73 ASP A CA 1
ATOM 558 C C . ASP A 1 73 ? 8.874 0.095 -23.323 1.00 91.00 73 ASP A C 1
ATOM 560 O O . ASP A 1 73 ? 8.413 0.884 -22.494 1.00 91.00 73 ASP A O 1
ATOM 564 N N . ALA A 1 74 ? 8.088 -0.660 -24.096 1.00 93.81 74 ALA A N 1
ATOM 565 C CA . ALA A 1 74 ? 6.629 -0.632 -24.014 1.00 93.81 74 ALA A CA 1
ATOM 566 C C . ALA A 1 74 ? 6.129 -1.022 -22.612 1.00 93.81 74 ALA A C 1
ATOM 568 O O . ALA A 1 74 ? 5.284 -0.328 -22.040 1.00 93.81 74 ALA A O 1
ATOM 569 N N . VAL A 1 75 ? 6.698 -2.074 -22.012 1.00 93.75 75 VAL A N 1
ATOM 570 C CA . VAL A 1 75 ? 6.370 -2.490 -20.637 1.00 93.75 75 VAL A CA 1
ATOM 571 C C . VAL A 1 75 ? 6.800 -1.437 -19.615 1.00 93.75 75 VAL A C 1
ATOM 573 O O . VAL A 1 75 ? 6.042 -1.132 -18.697 1.00 93.75 75 VAL A O 1
ATOM 576 N N . VAL A 1 76 ? 7.980 -0.830 -19.769 1.00 93.44 76 VAL A N 1
ATOM 577 C CA . VAL A 1 76 ? 8.456 0.249 -18.884 1.00 93.44 76 VAL A CA 1
ATOM 578 C C . VAL A 1 76 ? 7.507 1.448 -18.916 1.00 93.44 76 VAL A C 1
ATOM 580 O O . VAL A 1 76 ? 7.164 1.993 -17.863 1.00 93.44 76 VAL A O 1
ATOM 583 N N . VAL A 1 77 ? 7.074 1.859 -20.110 1.00 95.38 77 VAL A N 1
ATOM 584 C CA . VAL A 1 77 ? 6.102 2.946 -20.289 1.00 95.38 77 VAL A CA 1
ATOM 585 C C . VAL A 1 77 ? 4.775 2.587 -19.630 1.00 95.38 77 VAL A C 1
ATOM 587 O O . VAL A 1 77 ? 4.222 3.403 -18.890 1.00 95.38 77 VAL A O 1
ATOM 590 N N . TRP A 1 78 ? 4.293 1.363 -19.845 1.00 95.81 78 TRP A N 1
ATOM 591 C CA . TRP A 1 78 ? 3.056 0.887 -19.239 1.00 95.81 78 TRP A CA 1
ATOM 592 C C . TRP A 1 78 ? 3.133 0.875 -17.703 1.00 95.81 78 TRP A C 1
ATOM 594 O O . TRP A 1 78 ? 2.299 1.511 -17.066 1.00 95.81 78 TRP A O 1
ATOM 604 N N . ILE A 1 79 ? 4.174 0.287 -17.098 1.00 95.12 79 ILE A N 1
ATOM 605 C CA . ILE A 1 79 ? 4.352 0.247 -15.631 1.00 95.12 79 ILE A CA 1
ATOM 606 C C . ILE A 1 79 ? 4.338 1.656 -15.032 1.00 95.12 79 ILE A C 1
ATOM 608 O O . ILE A 1 79 ? 3.695 1.894 -14.010 1.00 95.12 79 ILE A O 1
ATOM 612 N N . ARG A 1 80 ? 5.037 2.611 -15.660 1.00 94.75 80 ARG A N 1
ATOM 613 C CA . ARG A 1 80 ? 5.064 4.005 -15.190 1.00 94.75 80 ARG A CA 1
ATOM 614 C C . ARG A 1 80 ? 3.687 4.659 -15.252 1.00 94.75 80 ARG A C 1
ATOM 616 O O . ARG A 1 80 ? 3.334 5.398 -14.337 1.00 94.75 80 ARG A O 1
ATOM 623 N N . ARG A 1 81 ? 2.917 4.386 -16.309 1.00 96.19 81 ARG A N 1
ATOM 624 C CA . ARG A 1 81 ? 1.548 4.890 -16.459 1.00 96.19 81 ARG A CA 1
ATOM 625 C C . ARG A 1 81 ? 0.624 4.330 -15.379 1.00 96.19 81 ARG A C 1
ATOM 627 O O . ARG A 1 81 ? -0.068 5.114 -14.740 1.00 96.19 81 ARG A O 1
ATOM 634 N N . GLU A 1 82 ? 0.647 3.022 -15.146 1.00 93.44 82 GLU A N 1
ATOM 635 C CA . GLU A 1 82 ? -0.170 2.387 -14.101 1.00 93.44 82 GLU A CA 1
ATOM 636 C C . GLU A 1 82 ? 0.204 2.906 -12.706 1.00 93.44 82 GLU A C 1
ATOM 638 O O . GLU A 1 82 ? -0.665 3.250 -11.908 1.00 93.44 82 GLU A O 1
ATOM 643 N N . ALA A 1 83 ? 1.504 3.050 -12.421 1.00 90.50 83 ALA A N 1
ATOM 644 C CA . ALA A 1 83 ? 1.972 3.605 -11.154 1.00 90.50 83 ALA A CA 1
ATOM 645 C C . ALA A 1 83 ? 1.482 5.048 -10.940 1.00 90.50 83 ALA A C 1
ATOM 647 O O . ALA A 1 83 ? 1.035 5.384 -9.845 1.00 90.50 83 ALA A O 1
ATOM 648 N N . ALA A 1 84 ? 1.521 5.890 -11.979 1.00 90.94 84 ALA A N 1
ATOM 649 C CA . ALA A 1 84 ? 1.000 7.253 -11.904 1.00 90.94 84 ALA A CA 1
ATOM 650 C C . ALA A 1 84 ? -0.515 7.273 -11.646 1.00 90.94 84 ALA A C 1
ATOM 652 O O . ALA A 1 84 ? -0.979 8.026 -10.796 1.00 90.94 84 ALA A O 1
ATOM 653 N N . GLN A 1 85 ? -1.276 6.409 -12.323 1.00 88.94 85 GLN A N 1
ATOM 654 C CA . GLN A 1 85 ? -2.721 6.289 -12.114 1.00 88.94 85 GLN A CA 1
ATOM 655 C C . GLN A 1 85 ? -3.065 5.868 -10.683 1.00 88.94 85 GLN A C 1
ATOM 657 O O . GLN A 1 85 ? -3.970 6.447 -10.085 1.00 88.94 85 GLN A O 1
ATOM 662 N N . LEU A 1 86 ? -2.320 4.916 -10.114 1.00 84.56 86 LEU A N 1
ATOM 663 C CA . LEU A 1 86 ? -2.490 4.494 -8.723 1.00 84.56 86 LEU A CA 1
ATOM 664 C C . LEU A 1 86 ? -2.192 5.626 -7.737 1.00 84.56 86 LEU A C 1
ATOM 666 O O . LEU A 1 86 ? -2.971 5.836 -6.812 1.00 84.56 86 LEU A O 1
ATOM 670 N N . VAL A 1 87 ? -1.104 6.379 -7.936 1.00 83.88 87 VAL A N 1
ATOM 671 C CA . VAL A 1 87 ? -0.773 7.529 -7.076 1.00 83.88 87 VAL A CA 1
ATOM 672 C C . VAL A 1 87 ? -1.884 8.574 -7.128 1.00 83.88 87 VAL A C 1
ATOM 674 O O . VAL A 1 87 ? -2.364 8.993 -6.080 1.00 83.88 87 VAL A O 1
ATOM 677 N N . THR A 1 88 ? -2.357 8.929 -8.324 1.00 85.56 88 THR A N 1
ATOM 678 C CA . THR A 1 88 ? -3.467 9.876 -8.474 1.00 85.56 88 THR A CA 1
ATOM 679 C C . THR A 1 88 ? -4.746 9.365 -7.809 1.00 85.56 88 THR A C 1
ATOM 681 O O . THR A 1 88 ? -5.412 10.125 -7.110 1.00 85.56 88 THR A O 1
ATOM 684 N N . ALA A 1 89 ? -5.088 8.082 -7.967 1.00 80.69 89 ALA A N 1
ATOM 685 C CA . ALA A 1 89 ? -6.250 7.494 -7.300 1.00 80.69 89 ALA A CA 1
ATOM 686 C C . ALA A 1 89 ? -6.125 7.575 -5.768 1.00 80.69 89 ALA A C 1
ATOM 688 O O . ALA A 1 89 ? -7.072 7.971 -5.089 1.00 80.69 89 ALA A O 1
ATOM 689 N N . MET A 1 90 ? -4.938 7.286 -5.226 1.00 75.56 90 MET A N 1
ATOM 690 C CA . MET A 1 90 ? -4.663 7.391 -3.793 1.00 75.56 90 MET A CA 1
ATOM 691 C C . MET A 1 90 ? -4.732 8.838 -3.281 1.00 75.56 90 MET A C 1
ATOM 693 O O . MET A 1 90 ? -5.260 9.069 -2.193 1.00 75.56 90 MET A O 1
ATOM 697 N N . GLU A 1 91 ? -4.234 9.819 -4.041 1.00 78.25 91 GLU A N 1
ATOM 698 C CA . GLU A 1 91 ? -4.325 11.248 -3.701 1.00 78.25 91 GLU A CA 1
ATOM 699 C C . GLU A 1 91 ? -5.783 11.725 -3.644 1.00 78.25 91 GLU A C 1
ATOM 701 O O . GLU A 1 91 ? -6.177 12.401 -2.689 1.00 78.25 91 GLU A O 1
ATOM 706 N N . VAL A 1 92 ? -6.599 11.330 -4.627 1.00 76.19 92 VAL A N 1
ATOM 707 C CA . VAL A 1 92 ? -8.036 11.642 -4.667 1.00 76.19 92 VAL A CA 1
ATOM 708 C C . VAL A 1 92 ? -8.757 11.022 -3.467 1.00 76.19 92 VAL A C 1
ATOM 710 O O . VAL A 1 92 ? -9.464 11.728 -2.747 1.00 76.19 92 VAL A O 1
ATOM 713 N N . GLN A 1 93 ? -8.510 9.742 -3.172 1.00 69.06 93 GLN A N 1
ATOM 714 C CA . GLN A 1 93 ? -9.110 9.066 -2.017 1.00 69.06 93 GLN A CA 1
ATOM 715 C C . GLN A 1 93 ? -8.689 9.692 -0.679 1.00 69.06 93 GLN A C 1
ATOM 717 O O . GLN A 1 93 ? -9.513 9.846 0.226 1.00 69.06 93 GLN A O 1
ATOM 722 N N . ALA A 1 94 ? -7.424 10.096 -0.537 1.00 69.31 94 ALA A N 1
ATOM 723 C CA . ALA A 1 94 ? -6.946 10.790 0.658 1.00 69.31 94 ALA A CA 1
ATOM 724 C C . ALA A 1 94 ? -7.634 12.158 0.848 1.00 69.31 94 ALA A C 1
ATOM 726 O O . ALA A 1 94 ? -7.966 12.540 1.980 1.00 69.31 94 ALA A O 1
ATOM 727 N N . ALA A 1 95 ? -7.893 12.885 -0.244 1.00 66.88 95 ALA A N 1
ATOM 728 C CA . ALA A 1 95 ? -8.620 14.152 -0.218 1.00 66.88 95 ALA A CA 1
ATOM 729 C C . ALA A 1 95 ? -10.100 13.966 0.173 1.00 66.88 95 ALA A C 1
ATOM 731 O O . ALA A 1 95 ? -10.603 14.688 1.038 1.00 66.88 95 ALA A O 1
ATOM 732 N N . GLU A 1 96 ? -10.782 12.961 -0.380 1.00 67.06 96 GLU A N 1
ATOM 733 C CA . GLU A 1 96 ? -12.182 12.634 -0.062 1.00 67.06 96 GLU A CA 1
ATOM 734 C C . GLU A 1 96 ? -12.372 12.198 1.400 1.00 67.06 96 GLU A C 1
ATOM 736 O O . GLU A 1 96 ? -13.305 12.644 2.083 1.00 67.06 96 GLU A O 1
ATOM 741 N N . GLN A 1 97 ? -11.447 11.386 1.923 1.00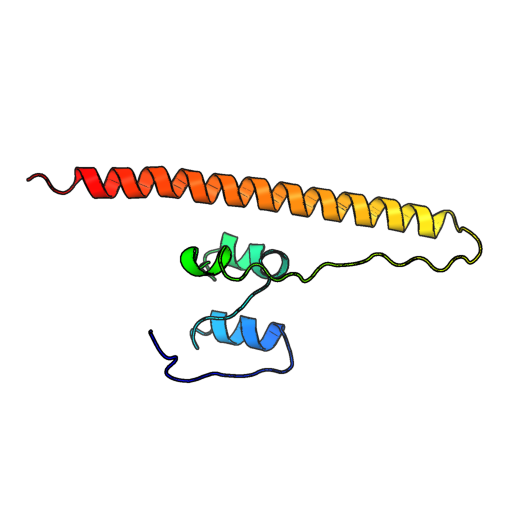 64.69 97 GLN A N 1
ATOM 742 C CA . GLN A 1 97 ? -11.434 10.982 3.333 1.00 64.69 97 GLN A CA 1
ATOM 743 C C . GLN A 1 97 ? -11.210 12.183 4.264 1.00 64.69 97 GLN A C 1
ATOM 745 O O . GLN A 1 97 ? -11.811 12.261 5.336 1.00 64.69 97 GLN A O 1
ATOM 750 N N . SER A 1 98 ? -10.396 13.160 3.850 1.00 58.94 98 SER A N 1
ATOM 751 C CA . SER A 1 98 ? -10.163 14.401 4.604 1.00 58.94 98 SER A CA 1
ATOM 752 C C . SER A 1 98 ? -11.385 15.337 4.596 1.00 58.94 98 SER A C 1
ATOM 754 O O . SER A 1 98 ? -11.699 15.966 5.614 1.00 58.94 98 SER A O 1
ATOM 756 N N . ALA A 1 99 ? -12.118 15.396 3.480 1.00 60.66 99 ALA A N 1
ATOM 757 C CA . ALA A 1 99 ? -13.332 16.199 3.332 1.00 60.66 99 ALA A CA 1
ATOM 758 C C . ALA A 1 99 ? -14.509 15.640 4.153 1.00 60.66 99 ALA A C 1
ATOM 760 O O . ALA A 1 99 ? -15.126 16.380 4.924 1.00 60.66 99 ALA A O 1
ATOM 761 N N . SER A 1 100 ? -14.764 14.328 4.081 1.00 59.38 100 SER A N 1
ATOM 762 C CA . SER A 1 100 ? -15.810 13.649 4.872 1.00 59.38 100 SER A CA 1
ATOM 763 C C . SER A 1 100 ? -15.599 13.831 6.383 1.00 59.38 100 SER A C 1
ATOM 765 O O . SER A 1 100 ? -16.540 14.068 7.143 1.00 59.38 100 SER A O 1
ATOM 767 N N . ARG A 1 101 ? -14.333 13.865 6.815 1.00 56.78 101 ARG A N 1
ATOM 768 C CA . ARG A 1 101 ? -13.922 14.101 8.206 1.00 56.78 101 ARG A CA 1
ATOM 769 C C . ARG A 1 101 ? -14.251 15.509 8.712 1.00 56.78 101 ARG A C 1
ATOM 771 O O . ARG A 1 101 ? -14.566 15.686 9.888 1.00 56.78 101 ARG A O 1
ATOM 778 N N . SER A 1 102 ? -14.201 16.510 7.833 1.00 59.94 102 SER A N 1
ATOM 779 C CA . SER A 1 102 ? -14.547 17.899 8.170 1.00 59.94 102 SER A CA 1
ATOM 780 C C . SER A 1 102 ? -16.057 18.065 8.376 1.00 59.94 102 SER A C 1
ATOM 782 O O . SER A 1 102 ? -16.494 18.826 9.243 1.00 59.94 102 SER A O 1
ATOM 784 N N . VAL A 1 103 ? -16.857 17.292 7.638 1.00 60.38 103 VAL A N 1
ATOM 785 C CA . VAL A 1 103 ? -18.320 17.258 7.759 1.00 60.38 103 VAL A CA 1
ATOM 786 C C . VAL A 1 103 ? -18.757 16.542 9.044 1.00 60.38 103 VAL A C 1
ATOM 788 O O . VAL A 1 103 ? -19.584 17.075 9.789 1.00 60.38 103 VAL A O 1
ATOM 791 N N . GLU A 1 104 ? -18.158 15.395 9.382 1.00 57.69 104 GLU A N 1
ATOM 792 C CA . GLU A 1 104 ? -18.462 14.668 10.627 1.00 57.69 104 GLU A CA 1
ATOM 793 C C . GLU A 1 104 ? -18.018 15.421 11.890 1.00 57.69 104 GLU A C 1
ATOM 795 O O . GLU A 1 104 ? -18.775 15.506 12.863 1.00 57.69 104 GLU A O 1
ATOM 800 N N . ALA A 1 105 ? -16.832 16.043 11.875 1.00 56.59 105 ALA A N 1
ATOM 801 C CA . ALA A 1 105 ? -16.355 16.865 12.990 1.00 56.59 105 ALA A CA 1
ATOM 802 C C . ALA A 1 105 ? -17.243 18.106 13.226 1.00 56.59 105 ALA A C 1
ATOM 804 O O . ALA A 1 105 ? -17.442 18.519 14.373 1.00 56.59 105 ALA A O 1
ATOM 805 N N . SER A 1 106 ? -17.815 18.677 12.158 1.00 55.53 106 SER A N 1
ATOM 806 C CA . SER A 1 106 ? -18.774 19.788 12.235 1.00 55.53 106 SER A CA 1
ATOM 807 C C . SER A 1 106 ? -20.145 19.331 12.766 1.00 55.53 106 SER A C 1
ATOM 809 O O . SER A 1 106 ? -20.715 19.967 13.658 1.00 55.53 106 SER A O 1
ATOM 811 N N . SER A 1 107 ? -20.630 18.165 12.322 1.00 56.03 107 SER A N 1
ATOM 812 C CA . SER A 1 107 ? -21.882 17.545 12.790 1.00 56.03 107 SER A CA 1
ATOM 813 C C . SER A 1 107 ? -21.849 17.189 14.287 1.00 56.03 107 SER A C 1
ATOM 815 O O . SER A 1 107 ? -22.790 17.486 15.032 1.00 56.03 107 SER A O 1
ATOM 817 N N . ALA A 1 108 ? -20.725 16.658 14.784 1.00 54.97 108 ALA A N 1
ATOM 818 C CA . ALA A 1 108 ? -20.544 16.338 16.204 1.00 54.97 108 ALA A CA 1
ATOM 819 C C . ALA A 1 108 ? -20.553 17.583 17.118 1.00 54.97 108 ALA A C 1
ATOM 821 O O . ALA A 1 108 ? -20.939 17.498 18.288 1.00 54.97 108 ALA A O 1
ATOM 822 N N . ARG A 1 109 ? -20.174 18.759 16.596 1.00 54.47 109 ARG A N 1
ATOM 823 C CA . ARG A 1 109 ? -20.146 20.021 17.355 1.00 54.47 109 ARG A CA 1
ATOM 824 C C . ARG A 1 109 ? -21.528 20.673 17.485 1.00 54.47 109 ARG A C 1
ATOM 826 O O . ARG A 1 109 ? -21.772 21.371 18.468 1.00 54.47 109 ARG A O 1
ATOM 833 N N . GLY A 1 110 ? -22.447 20.402 16.554 1.00 51.09 110 GLY A N 1
ATOM 834 C CA . GLY A 1 110 ? -23.814 20.941 16.555 1.00 51.09 110 GLY A CA 1
ATOM 835 C C . GLY A 1 110 ? -24.779 20.274 17.544 1.00 51.09 110 GLY A C 1
ATOM 836 O O . GLY A 1 110 ? -25.765 20.885 17.947 1.00 51.09 110 GLY A O 1
ATOM 837 N N . ARG A 1 111 ? -24.495 19.045 17.999 1.00 51.75 111 ARG A N 1
ATOM 838 C CA . ARG A 1 111 ? -25.410 18.259 18.855 1.00 51.75 111 ARG A CA 1
ATOM 839 C C . ARG A 1 111 ? -25.261 18.519 20.366 1.00 51.75 111 ARG A C 1
ATOM 841 O O . ARG A 1 111 ? -26.009 17.958 21.157 1.00 51.75 111 ARG A O 1
ATOM 848 N N . ARG A 1 112 ? -24.325 19.384 20.781 1.00 48.69 112 ARG A N 1
ATOM 849 C CA . ARG A 1 112 ? -23.981 19.685 22.192 1.00 48.69 112 ARG A CA 1
ATOM 850 C C . ARG A 1 112 ? -24.600 20.985 22.741 1.00 48.69 112 ARG A C 1
ATOM 852 O O . ARG A 1 112 ? -24.014 21.640 23.598 1.00 48.69 112 ARG A O 1
ATOM 859 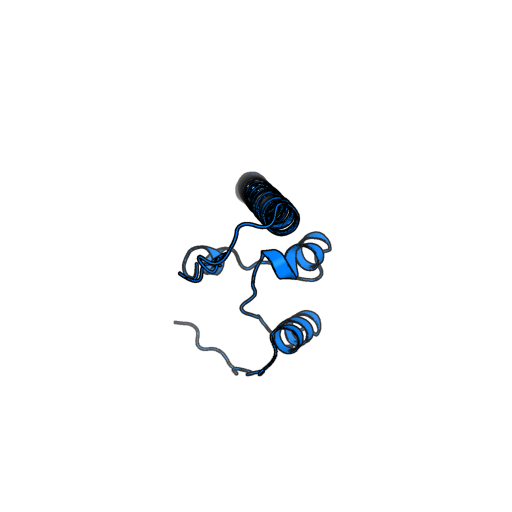N N . LYS A 1 113 ? -25.776 21.373 22.242 1.00 49.06 113 LYS A N 1
ATOM 860 C CA . LYS A 1 113 ? -26.602 22.458 22.800 1.00 49.06 113 LYS A CA 1
ATOM 861 C C . LYS A 1 113 ? -28.081 22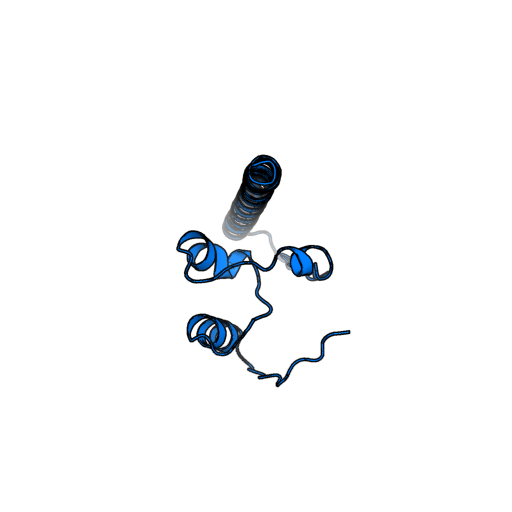.071 22.777 1.00 49.06 113 LYS A C 1
ATOM 863 O O . LYS A 1 113 ? -28.812 22.568 21.927 1.00 49.06 113 LYS A O 1
ATOM 868 N N . ARG A 1 114 ? -28.504 21.189 23.679 1.00 40.09 114 ARG A N 1
ATOM 869 C CA . ARG A 1 114 ? -29.873 21.120 24.209 1.00 40.09 114 ARG A CA 1
ATOM 870 C C . ARG A 1 114 ? -29.827 20.559 25.618 1.00 40.09 114 ARG A C 1
ATOM 872 O O . ARG A 1 114 ? -29.001 19.644 25.827 1.00 40.09 114 ARG A O 1
#

Radius of gyration: 19.75 Å; chains: 1; bounding box: 52×36×54 Å